Protein AF-A0A938U150-F1 (afdb_monomer)

Mean predicted aligned error: 10.3 Å

Sequence (99 aa):
MYWLLLGLAAAVGDAGADAVTKRFFSHLSPYTMGLARLLFAAPFLMLAILWVSTPSLDLTFFLTVAVMLPLEVTAMLMYMRALKVCHLSLCIPFLALTP

Structure (mmCIF, N/CA/C/O backbone):
data_AF-A0A938U150-F1
#
_entry.id   AF-A0A938U150-F1
#
loop_
_atom_site.group_PDB
_atom_site.id
_atom_site.type_symbol
_atom_site.label_atom_id
_atom_site.label_alt_id
_atom_site.label_comp_id
_atom_site.label_asym_id
_atom_site.label_entity_id
_atom_site.label_seq_id
_atom_site.pdbx_PDB_ins_code
_atom_site.Cartn_x
_atom_site.Cartn_y
_atom_site.Cartn_z
_atom_site.occupancy
_atom_site.B_iso_or_equiv
_atom_site.auth_seq_id
_atom_site.auth_comp_id
_atom_site.auth_asym_id
_atom_site.auth_atom_id
_atom_site.pdbx_PDB_model_num
ATOM 1 N N . MET A 1 1 ? -11.919 19.131 10.350 1.00 61.56 1 MET A N 1
ATOM 2 C CA . MET A 1 1 ? -10.645 19.640 9.784 1.00 61.56 1 MET A CA 1
ATOM 3 C C . MET A 1 1 ? -9.477 18.661 9.953 1.00 61.56 1 MET A C 1
ATOM 5 O O . MET A 1 1 ? -8.738 18.501 8.994 1.00 61.56 1 MET A O 1
ATOM 9 N N . TYR A 1 2 ? -9.347 17.931 11.074 1.00 75.69 2 TYR A N 1
ATOM 10 C CA . TYR A 1 2 ? -8.334 16.862 11.236 1.00 75.69 2 TYR A CA 1
ATOM 11 C C . TYR A 1 2 ? -8.383 15.765 10.161 1.00 75.69 2 TYR A C 1
ATOM 13 O O . TYR A 1 2 ? -7.344 15.352 9.662 1.00 75.69 2 TYR A O 1
ATOM 21 N N . TRP A 1 3 ? -9.581 15.350 9.746 1.00 77.69 3 TRP A N 1
ATOM 22 C CA . TRP A 1 3 ? -9.771 14.356 8.683 1.00 77.69 3 TRP A CA 1
ATOM 23 C C . TRP A 1 3 ? -9.145 14.754 7.340 1.00 77.69 3 TRP A C 1
ATOM 25 O O . TRP A 1 3 ? -8.613 13.897 6.645 1.00 77.69 3 TRP A O 1
ATOM 35 N N . LEU A 1 4 ? -9.151 16.047 6.995 1.00 80.19 4 LEU A N 1
ATOM 36 C CA . LEU A 1 4 ? -8.551 16.535 5.750 1.00 80.19 4 LEU A CA 1
ATOM 37 C C . LEU A 1 4 ? -7.019 16.480 5.812 1.00 80.19 4 LEU A C 1
ATOM 39 O O . LEU A 1 4 ? -6.387 16.072 4.847 1.00 80.19 4 LEU A O 1
ATOM 43 N N . LEU A 1 5 ? -6.431 16.821 6.964 1.00 80.69 5 LEU A N 1
ATOM 44 C CA . LEU A 1 5 ? -4.993 16.676 7.216 1.00 80.69 5 LEU A CA 1
ATOM 45 C C . LEU A 1 5 ? -4.552 15.208 7.202 1.00 80.69 5 LEU A C 1
ATOM 47 O O . LEU A 1 5 ? -3.537 14.891 6.591 1.00 80.69 5 LEU A O 1
ATOM 51 N N . LEU A 1 6 ? -5.324 14.316 7.830 1.00 77.62 6 LEU A N 1
ATOM 52 C CA . LEU A 1 6 ? -5.061 12.874 7.817 1.00 77.62 6 LEU A CA 1
ATOM 53 C C . LEU A 1 6 ? -5.176 12.292 6.402 1.00 77.62 6 LEU A C 1
ATOM 55 O O . LEU A 1 6 ? -4.313 11.518 6.001 1.00 77.62 6 LEU A O 1
ATOM 59 N N . GLY A 1 7 ? -6.180 12.710 5.625 1.00 79.12 7 GLY A N 1
ATOM 60 C CA . GLY A 1 7 ? -6.337 12.305 4.226 1.00 79.12 7 GLY A CA 1
ATOM 61 C C . GLY A 1 7 ? -5.192 12.790 3.334 1.00 79.12 7 GLY A C 1
ATOM 62 O O . GLY A 1 7 ? -4.652 12.013 2.553 1.00 79.12 7 GLY A O 1
ATOM 63 N N . LEU A 1 8 ? -4.755 14.044 3.494 1.00 77.88 8 LEU A N 1
ATOM 64 C CA . LEU A 1 8 ? -3.586 14.584 2.786 1.00 77.88 8 LEU A CA 1
ATOM 65 C C . LEU A 1 8 ? -2.294 13.859 3.174 1.00 77.88 8 LEU A C 1
ATOM 67 O O . LEU A 1 8 ? -1.505 13.516 2.298 1.00 77.88 8 LEU A O 1
ATOM 71 N N . ALA A 1 9 ? -2.084 13.595 4.465 1.00 78.56 9 ALA A N 1
ATOM 72 C CA . ALA A 1 9 ? -0.925 12.847 4.940 1.00 78.56 9 ALA A CA 1
ATOM 73 C C . ALA A 1 9 ? -0.910 11.412 4.387 1.00 78.56 9 ALA A C 1
ATOM 75 O O . ALA A 1 9 ? 0.138 10.944 3.946 1.00 78.56 9 ALA A O 1
ATOM 76 N N . ALA A 1 10 ? -2.070 10.748 4.347 1.00 78.38 10 ALA A N 1
ATOM 77 C CA . ALA A 1 10 ? -2.220 9.429 3.742 1.00 78.38 10 ALA A CA 1
ATOM 78 C C . ALA A 1 10 ? -1.911 9.462 2.238 1.00 78.38 10 ALA A C 1
ATOM 80 O O . ALA A 1 10 ? -1.094 8.672 1.777 1.00 78.38 10 ALA A O 1
ATOM 81 N N . ALA A 1 11 ? -2.472 10.418 1.491 1.00 74.88 11 ALA A N 1
ATOM 82 C CA . ALA A 1 11 ? -2.241 10.550 0.053 1.00 74.88 11 ALA A CA 1
ATOM 83 C C . ALA A 1 11 ? -0.768 10.837 -0.289 1.00 74.88 11 ALA A C 1
ATOM 85 O O . ALA A 1 11 ? -0.221 10.261 -1.229 1.00 74.88 11 ALA A O 1
ATOM 86 N N . VAL A 1 12 ? -0.099 11.699 0.486 1.00 76.94 12 VAL A N 1
ATOM 87 C CA . VAL A 1 12 ? 1.335 11.984 0.312 1.00 76.94 12 VAL A CA 1
ATOM 88 C C . VAL A 1 12 ? 2.184 10.761 0.659 1.00 76.94 12 VAL A C 1
ATOM 90 O O . VAL A 1 12 ? 3.135 10.458 -0.062 1.00 76.94 12 VAL A O 1
ATOM 93 N N . GLY A 1 13 ? 1.842 10.044 1.733 1.00 77.00 13 GLY A N 1
ATOM 94 C CA . GLY A 1 13 ? 2.513 8.801 2.108 1.00 77.00 13 GLY A CA 1
ATOM 95 C C . GLY A 1 13 ? 2.378 7.725 1.032 1.00 77.00 13 GLY A C 1
ATOM 96 O O . GLY A 1 13 ? 3.367 7.085 0.681 1.00 77.00 13 GLY A O 1
ATOM 97 N N . ASP A 1 14 ? 1.184 7.585 0.460 1.00 72.69 14 ASP A N 1
ATOM 98 C CA . ASP A 1 14 ? 0.875 6.583 -0.555 1.00 72.69 14 ASP A CA 1
ATOM 99 C C . ASP A 1 14 ? 1.573 6.879 -1.892 1.00 72.69 14 ASP A C 1
ATOM 101 O O . ASP A 1 14 ? 2.318 6.051 -2.422 1.00 72.69 14 ASP A O 1
ATOM 105 N N . ALA A 1 15 ? 1.466 8.122 -2.374 1.00 70.38 15 ALA A N 1
ATOM 106 C CA . ALA A 1 15 ? 2.171 8.569 -3.573 1.00 70.38 15 ALA A CA 1
ATOM 107 C C . ALA A 1 15 ? 3.701 8.512 -3.405 1.00 70.38 15 ALA A C 1
ATOM 109 O O . ALA A 1 15 ? 4.427 8.180 -4.347 1.00 70.38 15 ALA A O 1
ATOM 110 N N . GLY A 1 16 ? 4.207 8.815 -2.205 1.00 73.94 16 GLY A N 1
ATOM 111 C CA . GLY A 1 16 ? 5.624 8.704 -1.866 1.00 73.94 16 GLY A CA 1
ATOM 112 C C . GLY A 1 16 ? 6.112 7.254 -1.882 1.00 73.94 16 GLY A C 1
ATOM 113 O O . GLY A 1 16 ? 7.142 6.960 -2.494 1.00 73.94 16 GLY A O 1
ATOM 114 N N . ALA A 1 17 ? 5.355 6.338 -1.273 1.00 69.06 17 ALA A N 1
ATOM 115 C CA . ALA A 1 17 ? 5.648 4.909 -1.289 1.00 69.06 17 ALA A CA 1
ATOM 116 C C . ALA A 1 17 ? 5.663 4.355 -2.720 1.00 69.06 17 ALA A C 1
ATOM 118 O O . ALA A 1 17 ? 6.585 3.621 -3.086 1.00 69.06 17 ALA A O 1
ATOM 119 N N . ASP A 1 18 ? 4.719 4.763 -3.567 1.00 68.44 18 ASP A N 1
ATOM 120 C CA . ASP A 1 18 ? 4.665 4.352 -4.971 1.00 68.44 18 ASP A CA 1
ATOM 121 C C . ASP A 1 18 ? 5.824 4.913 -5.798 1.00 68.44 18 ASP A C 1
ATOM 123 O O . ASP A 1 18 ? 6.427 4.192 -6.601 1.00 68.44 18 ASP A O 1
ATOM 127 N N . ALA A 1 19 ? 6.208 6.172 -5.570 1.00 68.62 19 ALA A N 1
ATOM 128 C CA . ALA A 1 19 ? 7.361 6.778 -6.228 1.00 68.62 19 ALA A CA 1
ATOM 129 C C . ALA A 1 19 ? 8.676 6.077 -5.845 1.00 68.62 19 ALA A C 1
ATOM 131 O O . ALA A 1 19 ? 9.500 5.786 -6.718 1.00 68.62 19 ALA A O 1
ATOM 132 N N . VAL A 1 20 ? 8.867 5.755 -4.560 1.00 71.06 20 VAL A N 1
ATOM 133 C CA . VAL A 1 20 ? 10.042 5.014 -4.068 1.00 71.06 20 VAL A CA 1
ATOM 134 C C . VAL A 1 20 ? 10.047 3.589 -4.618 1.00 71.06 20 VAL A C 1
ATOM 136 O O . VAL A 1 20 ? 11.073 3.139 -5.131 1.00 71.06 20 VAL A O 1
ATOM 139 N N . THR A 1 21 ? 8.901 2.905 -4.601 1.00 67.00 21 THR A N 1
ATOM 140 C CA . THR A 1 21 ? 8.769 1.534 -5.113 1.00 67.00 21 THR A CA 1
ATOM 141 C C . THR A 1 21 ? 9.055 1.488 -6.613 1.00 67.00 21 THR A C 1
ATOM 143 O O . THR A 1 21 ? 9.813 0.639 -7.075 1.00 67.00 21 THR A O 1
ATOM 146 N N . LYS A 1 22 ? 8.557 2.446 -7.402 1.00 64.00 22 LYS A N 1
ATOM 147 C CA . LYS A 1 22 ? 8.873 2.509 -8.835 1.00 64.00 22 LYS A CA 1
ATOM 148 C C . LYS A 1 22 ? 10.342 2.856 -9.094 1.00 64.00 22 LYS A C 1
ATOM 150 O O . LYS A 1 22 ? 10.948 2.294 -10.004 1.00 64.00 22 LYS A O 1
ATOM 155 N N . ARG A 1 23 ? 10.940 3.753 -8.306 1.00 66.38 23 ARG A N 1
ATOM 156 C CA . ARG A 1 23 ? 12.335 4.181 -8.500 1.00 66.38 23 ARG A CA 1
ATOM 157 C C . ARG A 1 23 ? 13.350 3.104 -8.111 1.00 66.38 23 ARG A C 1
ATOM 159 O O . ARG A 1 23 ? 14.316 2.921 -8.841 1.00 66.38 23 ARG A O 1
ATOM 166 N N . PHE A 1 24 ? 13.134 2.397 -7.003 1.00 62.88 24 PHE A N 1
ATOM 167 C CA . PHE A 1 24 ? 14.078 1.397 -6.488 1.00 62.88 24 PHE A CA 1
ATOM 168 C C . PHE A 1 24 ? 13.744 -0.040 -6.902 1.00 62.88 24 PHE A C 1
ATOM 170 O O . PHE A 1 24 ? 14.653 -0.847 -7.069 1.00 62.88 24 PHE A O 1
ATOM 177 N N . PHE A 1 25 ? 12.465 -0.367 -7.105 1.00 62.59 25 PHE A N 1
ATOM 178 C CA . PHE A 1 25 ? 12.016 -1.743 -7.337 1.00 62.59 25 PHE A CA 1
ATOM 179 C C . PHE A 1 25 ? 11.429 -1.990 -8.736 1.00 62.59 25 PHE A C 1
ATOM 181 O O . PHE A 1 25 ? 10.944 -3.088 -8.996 1.00 62.59 25 PHE A O 1
ATOM 188 N N . SER A 1 26 ? 11.514 -1.044 -9.682 1.00 59.78 26 SER A N 1
ATOM 189 C CA . SER A 1 26 ? 11.052 -1.266 -11.072 1.00 59.78 26 SER A CA 1
ATOM 190 C C . SER A 1 26 ? 11.726 -2.451 -11.774 1.00 59.78 26 SER A C 1
ATOM 192 O O . SER A 1 26 ? 11.105 -3.085 -12.629 1.00 59.78 26 SER A O 1
ATOM 194 N N . HIS A 1 27 ? 12.960 -2.790 -11.385 1.00 62.50 27 HIS A N 1
ATOM 195 C CA . HIS A 1 27 ? 13.703 -3.940 -11.908 1.00 62.50 27 HIS A CA 1
ATOM 196 C C . HIS A 1 27 ? 13.255 -5.289 -11.299 1.00 62.50 27 HIS A C 1
ATOM 198 O O . HIS A 1 27 ? 13.591 -6.353 -11.817 1.00 62.50 27 HIS A O 1
ATOM 204 N N . LEU A 1 28 ? 12.490 -5.277 -10.202 1.0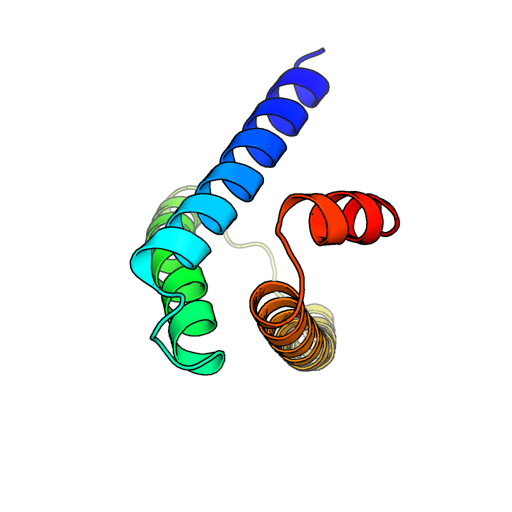0 61.62 28 LEU A N 1
ATOM 205 C CA . LEU A 1 28 ? 12.045 -6.479 -9.495 1.00 61.62 28 LEU A CA 1
ATOM 206 C C . LEU A 1 28 ? 10.680 -6.971 -9.998 1.00 61.62 28 LEU A C 1
ATOM 208 O O . LEU A 1 28 ? 9.909 -6.228 -10.603 1.00 61.62 28 LEU A O 1
ATOM 212 N N . SER A 1 29 ? 10.370 -8.255 -9.807 1.00 69.06 29 SER A N 1
ATOM 213 C CA . SER A 1 29 ? 9.099 -8.844 -10.252 1.00 69.06 29 SER A CA 1
ATOM 214 C C . SER A 1 29 ? 7.888 -8.193 -9.547 1.00 69.06 29 SER A C 1
ATOM 216 O O . SER A 1 29 ? 8.007 -7.728 -8.416 1.00 69.06 29 SER A O 1
ATOM 218 N N . PRO A 1 30 ? 6.688 -8.177 -10.159 1.00 65.00 30 PRO A N 1
ATOM 219 C CA . PRO A 1 30 ? 5.496 -7.584 -9.536 1.00 65.00 30 PRO A CA 1
ATOM 220 C C . PRO A 1 30 ? 5.166 -8.201 -8.165 1.00 65.00 30 PRO A C 1
ATOM 222 O O . PRO A 1 30 ? 4.691 -7.517 -7.269 1.00 65.00 30 PRO A O 1
ATOM 225 N N . TYR A 1 31 ? 5.474 -9.486 -7.978 1.00 66.38 31 TYR A N 1
ATOM 226 C CA . TYR A 1 31 ? 5.298 -10.178 -6.701 1.00 66.38 31 TYR A CA 1
ATOM 227 C C . TYR A 1 31 ? 6.221 -9.641 -5.602 1.00 66.38 31 TYR A C 1
ATOM 229 O O . TYR A 1 31 ? 5.792 -9.465 -4.467 1.00 66.38 31 TYR A O 1
ATOM 237 N N . THR A 1 32 ? 7.482 -9.353 -5.935 1.00 67.31 32 THR A N 1
ATOM 238 C CA . THR A 1 32 ? 8.481 -8.896 -4.953 1.00 67.31 32 THR A CA 1
ATOM 239 C C . THR A 1 32 ? 8.262 -7.448 -4.539 1.00 67.31 32 THR A C 1
ATOM 241 O O . THR A 1 32 ? 8.404 -7.131 -3.363 1.00 67.31 32 THR A O 1
ATOM 244 N N . MET A 1 33 ? 7.813 -6.589 -5.457 1.00 67.31 33 M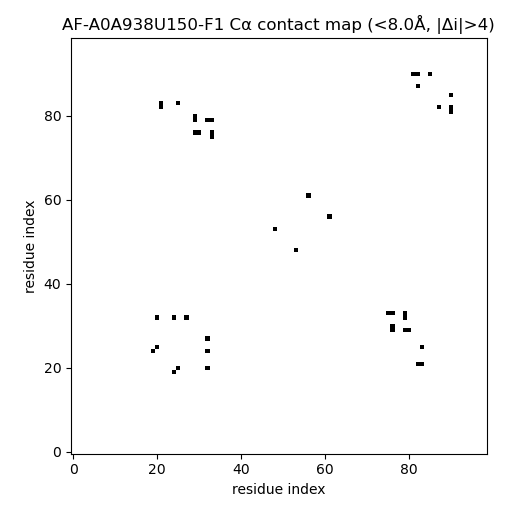ET A N 1
ATOM 245 C CA . MET A 1 33 ? 7.344 -5.250 -5.097 1.00 67.31 33 MET A CA 1
ATOM 246 C C . MET A 1 33 ? 6.150 -5.331 -4.113 1.00 67.31 33 MET A C 1
ATOM 248 O O . MET A 1 33 ? 6.045 -4.511 -3.204 1.00 67.31 33 MET A O 1
ATOM 252 N N . GLY A 1 34 ? 5.241 -6.306 -4.282 1.00 68.31 34 GLY A N 1
ATOM 253 C CA . GLY A 1 34 ? 4.026 -6.413 -3.458 1.00 68.31 34 GLY A CA 1
ATOM 254 C C . GLY A 1 34 ? 4.363 -6.888 -2.053 1.00 68.31 34 GLY A C 1
ATOM 255 O O . GLY A 1 34 ? 3.924 -6.308 -1.063 1.00 68.31 34 GLY A O 1
ATOM 256 N N . LEU A 1 35 ? 5.262 -7.870 -1.986 1.00 69.88 35 LEU A N 1
ATOM 257 C CA . LEU A 1 35 ? 5.889 -8.327 -0.753 1.00 69.88 35 LEU A CA 1
ATOM 258 C C . LEU A 1 35 ? 6.642 -7.212 -0.027 1.00 69.88 35 LEU A C 1
ATOM 260 O O . LEU A 1 35 ? 6.519 -7.124 1.186 1.00 69.88 35 LEU A O 1
ATOM 264 N N . ALA A 1 36 ? 7.379 -6.348 -0.730 1.00 70.50 36 ALA A N 1
ATOM 265 C CA . ALA A 1 36 ? 8.086 -5.229 -0.105 1.00 70.50 36 ALA A CA 1
ATOM 266 C C . ALA A 1 36 ? 7.116 -4.250 0.576 1.00 70.50 36 ALA A C 1
ATOM 268 O O . ALA A 1 36 ? 7.363 -3.820 1.702 1.00 70.50 36 ALA A O 1
ATOM 269 N N . ARG A 1 37 ? 5.977 -3.957 -0.064 1.00 69.88 37 ARG A N 1
ATOM 270 C CA . ARG A 1 37 ? 4.921 -3.118 0.518 1.00 69.88 37 ARG A CA 1
ATOM 271 C C . ARG A 1 37 ? 4.277 -3.778 1.740 1.00 69.88 37 ARG A C 1
ATOM 273 O O . ARG A 1 37 ? 4.084 -3.119 2.757 1.00 69.88 37 ARG A O 1
ATOM 280 N N . LEU A 1 38 ? 4.015 -5.084 1.668 1.00 69.06 38 LEU A N 1
ATOM 281 C CA . LEU A 1 38 ? 3.452 -5.854 2.780 1.00 69.06 38 LEU A CA 1
ATOM 282 C C . LEU A 1 38 ? 4.431 -5.958 3.964 1.00 69.06 38 LEU A C 1
ATOM 284 O O . LEU A 1 38 ? 4.043 -5.762 5.112 1.00 69.06 38 LEU A O 1
ATOM 288 N N . LEU A 1 39 ? 5.715 -6.201 3.686 1.00 76.50 39 LEU A N 1
ATOM 289 C CA . LEU A 1 39 ? 6.795 -6.232 4.676 1.00 76.50 39 LEU A CA 1
ATOM 290 C C . LEU A 1 39 ? 7.010 -4.872 5.333 1.00 76.50 39 LEU A C 1
ATOM 292 O O . LEU A 1 39 ? 7.333 -4.828 6.513 1.00 76.50 39 LEU A O 1
ATOM 296 N N . PHE A 1 40 ? 6.823 -3.773 4.600 1.00 73.19 40 PHE A N 1
ATOM 297 C CA . PHE A 1 40 ? 6.894 -2.429 5.168 1.00 73.19 40 PHE A CA 1
ATOM 298 C C . PHE A 1 40 ? 5.688 -2.120 6.069 1.00 73.19 40 PHE A C 1
ATOM 300 O O . PHE A 1 40 ? 5.838 -1.467 7.100 1.00 73.19 40 PHE A O 1
ATOM 307 N N . ALA A 1 41 ? 4.503 -2.635 5.726 1.00 75.19 41 ALA A N 1
ATOM 308 C CA . ALA A 1 41 ? 3.302 -2.507 6.549 1.00 75.19 41 ALA A CA 1
ATOM 309 C C . ALA A 1 41 ? 3.334 -3.398 7.808 1.00 75.19 41 ALA A C 1
ATOM 311 O O . ALA A 1 41 ? 2.806 -3.009 8.848 1.00 75.19 41 ALA A O 1
ATOM 312 N N . ALA A 1 42 ? 3.983 -4.565 7.748 1.00 78.31 42 ALA A N 1
ATOM 313 C CA . ALA A 1 42 ? 4.051 -5.533 8.844 1.00 78.31 42 ALA A CA 1
ATOM 314 C C . ALA A 1 42 ? 4.557 -4.970 10.195 1.00 78.31 42 ALA A C 1
ATOM 316 O O . ALA A 1 42 ? 3.872 -5.180 11.198 1.00 78.31 42 ALA A O 1
ATOM 317 N N . PRO A 1 43 ? 5.690 -4.238 10.285 1.00 78.56 43 PRO A N 1
ATOM 318 C CA . PRO A 1 43 ? 6.156 -3.680 11.555 1.00 78.56 43 PRO A CA 1
ATOM 319 C C . PRO A 1 43 ? 5.213 -2.602 12.098 1.00 78.56 43 PRO A C 1
ATOM 321 O O . PRO A 1 43 ? 5.015 -2.522 13.308 1.00 78.56 43 PRO A O 1
ATOM 324 N N . PHE A 1 44 ? 4.582 -1.813 11.222 1.00 77.88 44 PHE A N 1
ATOM 325 C CA . PHE A 1 44 ? 3.565 -0.840 11.627 1.00 77.88 44 PHE A CA 1
ATOM 326 C C . PHE A 1 44 ? 2.319 -1.525 12.191 1.00 77.88 44 PHE A C 1
ATOM 328 O O . PHE A 1 44 ? 1.805 -1.106 13.227 1.00 77.88 44 PHE A O 1
ATOM 335 N N . LEU A 1 45 ? 1.867 -2.608 11.554 1.00 75.44 45 LEU A N 1
ATOM 336 C CA . LEU A 1 45 ? 0.734 -3.398 12.030 1.00 75.44 45 LEU A CA 1
ATOM 337 C C . LEU A 1 45 ? 1.039 -4.060 13.381 1.00 75.44 45 LEU A C 1
ATOM 339 O O . LEU A 1 45 ? 0.198 -4.061 14.276 1.00 75.44 45 LEU A O 1
ATOM 343 N N . MET A 1 46 ? 2.262 -4.565 13.556 1.00 78.12 46 MET A N 1
ATOM 344 C CA . MET A 1 46 ? 2.720 -5.158 14.813 1.00 78.12 46 MET A CA 1
ATOM 345 C C . MET A 1 46 ? 2.770 -4.125 15.948 1.00 78.12 46 MET A C 1
ATOM 347 O O . MET A 1 46 ? 2.347 -4.422 17.064 1.00 78.12 46 MET A O 1
ATOM 351 N N . LEU A 1 47 ? 3.214 -2.895 15.660 1.00 80.94 47 LEU A N 1
ATOM 352 C CA . LEU A 1 47 ? 3.152 -1.786 16.617 1.00 80.94 47 LEU A CA 1
ATOM 353 C C . LEU A 1 47 ? 1.704 -1.428 16.977 1.00 80.94 47 LEU A C 1
ATOM 355 O O . LEU A 1 47 ? 1.407 -1.200 18.146 1.00 80.94 47 LEU A O 1
ATOM 359 N N . ALA A 1 48 ? 0.803 -1.399 15.992 1.00 78.06 48 ALA A N 1
ATOM 360 C CA . ALA A 1 48 ? -0.604 -1.067 16.203 1.00 78.06 48 ALA A CA 1
ATOM 361 C C . ALA A 1 48 ? -1.329 -2.111 17.070 1.00 78.06 48 ALA A C 1
ATOM 363 O O . ALA A 1 48 ? -2.103 -1.742 17.951 1.00 78.06 48 ALA A O 1
ATOM 364 N N . ILE A 1 49 ? -1.030 -3.402 16.883 1.00 76.94 49 ILE A N 1
ATOM 365 C CA . ILE A 1 49 ? -1.577 -4.497 17.705 1.00 76.94 49 ILE A CA 1
ATOM 366 C C . ILE A 1 49 ? -1.211 -4.334 19.185 1.00 76.94 49 ILE A C 1
ATOM 368 O O . ILE A 1 49 ? -2.009 -4.687 20.047 1.00 76.94 49 ILE A O 1
ATOM 372 N N . LEU A 1 50 ? -0.043 -3.763 19.498 1.00 77.00 50 LEU A N 1
ATOM 373 C CA . LE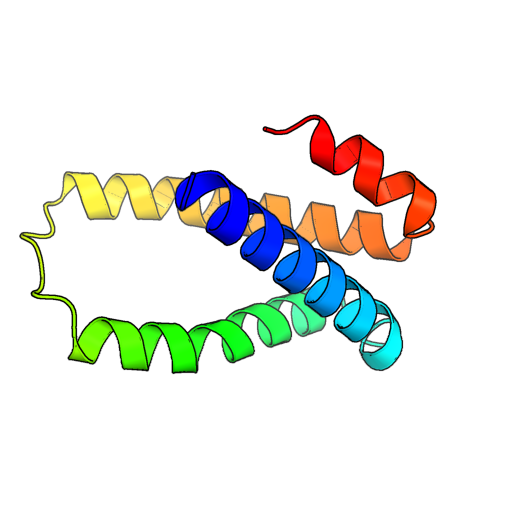U A 1 50 ? 0.378 -3.546 20.885 1.00 77.00 50 LEU A CA 1
ATOM 374 C C . LEU A 1 50 ? -0.472 -2.485 21.613 1.00 77.00 50 LEU A C 1
ATOM 376 O O . LEU A 1 50 ? -0.524 -2.479 22.840 1.00 77.00 50 LEU A O 1
ATOM 380 N N . TRP A 1 51 ? -1.128 -1.590 20.865 1.00 74.94 51 TRP A N 1
ATOM 381 C CA . TRP A 1 51 ? -1.934 -0.485 21.398 1.00 74.94 51 TRP A CA 1
ATOM 382 C C . TRP A 1 51 ? -3.447 -0.723 21.291 1.00 74.94 51 TRP A C 1
ATOM 384 O O . TRP A 1 51 ? -4.216 -0.123 22.042 1.00 74.94 51 TRP A O 1
ATOM 394 N N . VAL A 1 52 ? -3.896 -1.576 20.367 1.00 75.62 52 VAL A N 1
ATOM 395 C CA . VAL A 1 52 ? -5.320 -1.831 20.109 1.00 75.62 52 VAL A CA 1
ATOM 396 C C . VAL A 1 52 ? -5.807 -3.030 20.924 1.00 75.62 52 VAL A C 1
ATOM 398 O O . VAL A 1 52 ? -5.262 -4.125 20.836 1.00 75.62 52 VAL A O 1
ATOM 401 N N . SER A 1 53 ? -6.879 -2.841 21.698 1.00 68.56 53 SER A N 1
ATOM 402 C CA . SER A 1 53 ? -7.564 -3.949 22.377 1.00 68.56 53 SER A CA 1
ATOM 403 C C . SER A 1 53 ? -8.181 -4.891 21.344 1.00 68.56 53 SER A C 1
ATOM 405 O O . SER A 1 53 ? -8.914 -4.436 20.468 1.00 68.56 53 SER A O 1
ATOM 407 N N . THR A 1 54 ? -7.898 -6.192 21.439 1.00 66.31 54 THR A N 1
ATOM 408 C CA . THR A 1 54 ? -8.433 -7.207 20.521 1.00 66.31 54 THR A CA 1
ATOM 409 C C . THR A 1 54 ? -9.963 -7.217 20.570 1.00 66.31 54 THR A C 1
ATOM 411 O O . THR A 1 54 ? -10.520 -7.569 21.616 1.00 66.31 54 THR A O 1
ATOM 414 N N . PRO A 1 55 ? -10.661 -6.845 19.481 1.00 69.75 55 PRO A N 1
ATOM 415 C CA . PRO A 1 55 ? -12.111 -6.976 19.419 1.00 69.75 55 PRO A CA 1
ATOM 416 C C . PRO A 1 55 ? -12.500 -8.461 19.375 1.00 69.75 55 PRO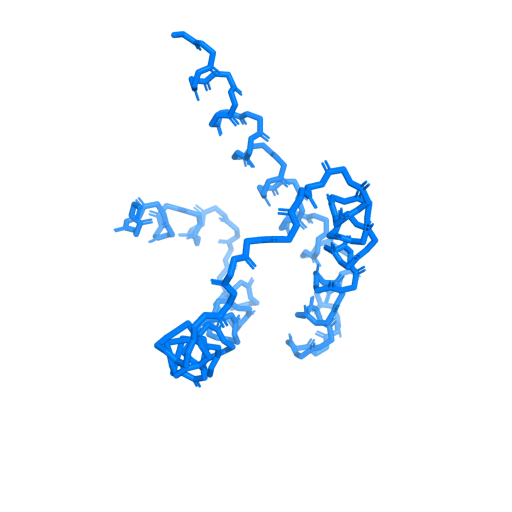 A C 1
ATOM 418 O O . PRO A 1 55 ? -11.669 -9.326 19.108 1.00 69.75 55 PRO A O 1
ATOM 421 N N . SER A 1 56 ? -13.768 -8.786 19.621 1.00 72.62 56 SER A N 1
ATOM 422 C CA . SER A 1 56 ? -14.273 -10.145 19.413 1.00 72.62 56 SER A CA 1
ATOM 423 C C . SER A 1 56 ? -14.257 -10.474 17.915 1.00 72.62 56 SER A C 1
ATOM 425 O O . SER A 1 56 ? -15.110 -9.989 17.170 1.00 72.62 56 SER A O 1
ATOM 427 N N . LEU A 1 57 ? -13.277 -11.263 17.462 1.00 75.94 57 LEU A N 1
ATOM 428 C CA . LEU A 1 57 ? -13.249 -11.779 16.093 1.00 75.94 57 LEU A CA 1
ATOM 429 C C . LEU A 1 57 ? -14.323 -12.865 15.947 1.00 75.94 57 LEU A C 1
ATOM 431 O O . LEU A 1 57 ? -14.168 -13.972 16.457 1.00 75.94 57 LEU A O 1
ATOM 435 N N . ASP A 1 58 ? -15.409 -12.531 15.257 1.00 81.88 58 ASP A N 1
ATOM 436 C CA . ASP A 1 58 ? -16.488 -13.466 14.934 1.00 81.88 58 ASP A CA 1
ATOM 437 C C . ASP A 1 58 ? -16.169 -14.291 13.669 1.00 81.88 58 ASP A C 1
ATOM 439 O O . ASP A 1 58 ? -15.359 -13.891 12.830 1.00 81.88 58 ASP A O 1
ATOM 443 N N . LEU A 1 59 ? -16.835 -15.432 13.479 1.00 85.00 59 LEU A N 1
ATOM 444 C CA . LEU A 1 59 ? -16.686 -16.269 12.279 1.00 85.00 59 LEU A CA 1
ATOM 445 C C . LEU A 1 59 ? -16.964 -15.469 10.991 1.00 85.00 59 LEU A C 1
ATOM 447 O O . LEU A 1 59 ? -16.291 -15.648 9.973 1.00 85.00 59 LEU A O 1
ATOM 451 N N . THR A 1 60 ? -17.914 -14.534 11.056 1.00 83.94 60 THR A N 1
ATOM 452 C CA . THR A 1 60 ? -18.263 -13.615 9.966 1.00 83.94 60 THR A CA 1
ATOM 453 C C . THR A 1 60 ? -17.070 -12.758 9.529 1.00 83.94 60 THR A C 1
ATOM 455 O O . THR A 1 60 ? -16.889 -12.511 8.334 1.00 83.94 60 THR A O 1
ATOM 458 N N . PHE A 1 61 ? -16.210 -12.351 10.470 1.00 81.88 61 PHE A N 1
ATOM 459 C CA . PHE A 1 61 ? -14.981 -11.612 10.176 1.00 81.88 61 PHE A CA 1
ATOM 460 C C . PHE A 1 61 ? -13.989 -12.488 9.403 1.00 81.88 61 PHE A C 1
ATOM 462 O O . PHE A 1 61 ? -13.463 -12.071 8.377 1.00 81.88 61 PHE A O 1
ATOM 469 N N . PHE A 1 62 ? -13.780 -13.736 9.828 1.00 83.94 62 PHE A N 1
ATOM 470 C CA . PHE A 1 62 ? -12.862 -14.637 9.126 1.00 83.94 62 PHE A CA 1
ATOM 471 C C . PHE A 1 62 ? -13.334 -14.980 7.711 1.00 83.94 62 PHE A C 1
ATOM 473 O O . PHE A 1 62 ? -12.518 -15.015 6.794 1.00 83.94 62 PHE A O 1
ATOM 480 N N . LEU A 1 63 ? -14.639 -15.185 7.508 1.00 85.69 63 LEU A N 1
ATOM 481 C CA . LEU A 1 63 ? -15.197 -15.450 6.179 1.00 85.69 63 LEU A CA 1
ATOM 482 C C . LEU A 1 63 ? -15.094 -14.237 5.252 1.00 85.69 63 LEU A C 1
ATOM 484 O O . LEU A 1 63 ? -14.710 -14.383 4.092 1.00 85.69 63 LEU A O 1
ATOM 488 N N . THR A 1 64 ? -15.395 -13.037 5.752 1.00 84.19 64 THR A N 1
ATOM 489 C CA . THR A 1 64 ? -15.254 -11.809 4.956 1.00 84.19 64 THR A CA 1
ATOM 490 C C . THR A 1 64 ? -13.795 -11.538 4.605 1.00 84.19 64 THR A C 1
ATOM 492 O O . THR A 1 64 ? -13.505 -11.265 3.442 1.00 84.19 64 THR A O 1
ATOM 495 N N . VAL A 1 65 ? -12.863 -11.717 5.546 1.00 84.56 65 VAL A N 1
ATOM 496 C CA . VAL A 1 65 ? -11.420 -11.633 5.274 1.00 84.56 65 VAL A CA 1
ATOM 497 C C . VAL A 1 65 ? -10.988 -12.689 4.257 1.00 84.56 65 VAL A C 1
ATOM 499 O O . VAL A 1 65 ? -10.270 -12.359 3.321 1.00 84.56 65 VAL A O 1
ATOM 502 N N . ALA A 1 66 ? -11.461 -13.933 4.363 1.00 83.94 66 ALA A N 1
ATOM 503 C CA . ALA A 1 66 ? -11.098 -15.001 3.429 1.00 83.94 66 ALA A CA 1
ATOM 504 C C . ALA A 1 66 ? -11.527 -14.721 1.978 1.00 83.94 66 ALA A C 1
ATOM 506 O O . ALA A 1 66 ? -10.854 -15.173 1.055 1.00 83.94 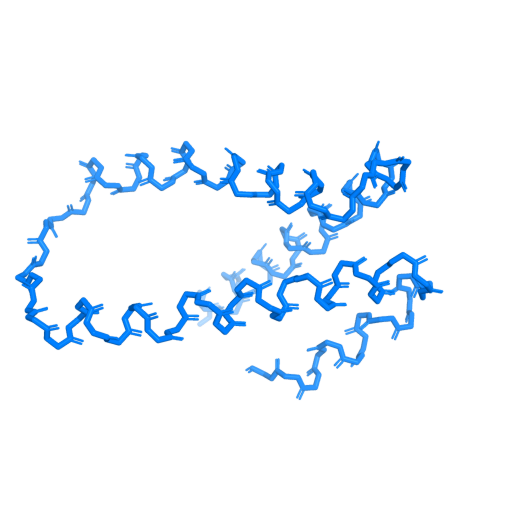66 ALA A O 1
ATOM 507 N N . VAL A 1 67 ? -12.615 -13.974 1.764 1.00 87.50 67 VAL A N 1
ATOM 508 C CA . VAL A 1 67 ? -13.075 -13.560 0.425 1.00 87.50 67 VAL A CA 1
ATOM 509 C C . VAL A 1 67 ? -12.399 -12.265 -0.033 1.00 87.50 67 VAL A C 1
ATOM 511 O O . VAL A 1 67 ? -12.039 -12.139 -1.202 1.00 87.50 67 VAL A O 1
ATOM 514 N N . MET A 1 68 ? -12.195 -11.310 0.875 1.00 82.25 68 MET A N 1
ATOM 515 C CA . MET A 1 68 ? -11.574 -10.019 0.562 1.00 82.25 68 MET A CA 1
ATOM 516 C C . MET A 1 68 ? -10.088 -10.156 0.244 1.00 82.25 68 MET A C 1
ATOM 518 O O . MET A 1 68 ? -9.604 -9.529 -0.690 1.00 82.25 68 MET A O 1
ATOM 522 N N . LEU A 1 69 ? -9.372 -11.017 0.962 1.00 81.19 69 LEU A N 1
ATOM 523 C CA . LEU A 1 69 ? -7.930 -11.190 0.822 1.00 81.19 69 LEU A CA 1
ATOM 524 C C . LEU A 1 69 ? -7.491 -11.644 -0.586 1.00 81.19 69 LEU A C 1
ATOM 526 O O . LEU A 1 69 ? -6.592 -11.018 -1.145 1.00 81.19 69 LEU A O 1
ATOM 530 N N . PRO A 1 70 ? -8.098 -12.662 -1.232 1.00 81.25 70 PRO A N 1
ATOM 531 C CA . PRO A 1 70 ? -7.748 -12.998 -2.610 1.00 81.25 70 PRO A CA 1
ATOM 532 C C . PRO A 1 70 ? -8.114 -11.873 -3.584 1.00 81.25 70 PRO A C 1
ATOM 534 O O . PRO A 1 70 ? -7.354 -11.613 -4.518 1.00 81.25 70 PRO A O 1
ATOM 537 N N . LEU A 1 71 ? -9.228 -11.171 -3.359 1.00 82.69 71 LEU A N 1
ATOM 538 C CA . LEU A 1 71 ? -9.623 -10.038 -4.194 1.00 82.69 71 LEU A CA 1
ATOM 539 C C . LEU A 1 71 ? -8.593 -8.902 -4.098 1.00 82.69 71 LEU A C 1
ATOM 541 O O . LEU A 1 71 ? -8.126 -8.410 -5.122 1.00 82.69 71 LEU A O 1
ATOM 545 N N . GLU A 1 72 ? -8.153 -8.570 -2.887 1.00 81.56 72 GLU A N 1
ATOM 546 C CA . GLU A 1 72 ? -7.116 -7.575 -2.618 1.00 81.56 72 GLU A CA 1
ATOM 547 C C . GLU A 1 72 ? -5.781 -7.962 -3.268 1.00 81.56 72 GLU A C 1
ATOM 549 O O . GLU A 1 72 ? -5.177 -7.153 -3.972 1.00 81.56 72 GLU A O 1
ATOM 554 N N . VAL A 1 73 ? -5.355 -9.224 -3.138 1.00 78.62 73 VAL A N 1
ATOM 555 C CA . VAL A 1 73 ? -4.130 -9.724 -3.784 1.00 78.62 73 VAL A CA 1
ATOM 556 C C . VAL A 1 73 ? -4.224 -9.606 -5.306 1.00 78.62 73 VAL A C 1
ATOM 558 O O . VAL A 1 73 ? -3.273 -9.157 -5.952 1.00 78.62 73 VAL A O 1
ATOM 561 N N . THR A 1 74 ? -5.359 -9.977 -5.906 1.00 79.88 74 THR A N 1
ATOM 562 C CA . THR A 1 74 ? -5.536 -9.851 -7.361 1.00 79.88 74 THR A CA 1
ATOM 563 C C . THR A 1 74 ? -5.525 -8.393 -7.814 1.00 79.88 74 THR A C 1
ATOM 565 O O . THR A 1 74 ? -4.829 -8.073 -8.781 1.00 79.88 74 THR A O 1
ATOM 568 N N . ALA A 1 75 ? -6.202 -7.499 -7.088 1.00 79.88 75 ALA A N 1
ATOM 569 C CA . ALA A 1 75 ? -6.200 -6.065 -7.354 1.00 79.88 75 ALA A CA 1
ATOM 570 C C . ALA A 1 75 ? -4.784 -5.480 -7.248 1.00 79.88 75 ALA A C 1
ATOM 572 O O . ALA A 1 75 ? -4.335 -4.782 -8.156 1.00 79.88 75 ALA A O 1
ATOM 573 N N . MET A 1 76 ? -4.034 -5.847 -6.207 1.00 74.19 76 MET A N 1
ATOM 574 C CA . MET A 1 76 ? -2.649 -5.422 -6.008 1.00 74.19 76 MET A CA 1
ATOM 575 C C . MET A 1 76 ? -1.742 -5.897 -7.150 1.00 74.19 76 MET A C 1
ATOM 577 O O . MET A 1 76 ? -0.940 -5.125 -7.678 1.00 74.19 76 MET A O 1
ATOM 581 N N . LEU A 1 77 ? -1.879 -7.149 -7.596 1.00 75.56 77 LEU A N 1
ATOM 582 C CA . LEU A 1 77 ? -1.110 -7.663 -8.732 1.00 75.56 77 LEU A CA 1
ATOM 583 C C . LEU A 1 77 ? -1.452 -6.933 -10.036 1.00 75.56 77 LEU A C 1
ATOM 585 O O . LEU A 1 77 ? -0.545 -6.627 -10.816 1.00 75.56 77 LEU A O 1
ATOM 589 N N . MET A 1 78 ? -2.732 -6.635 -10.278 1.00 74.69 78 MET A N 1
ATOM 590 C CA . MET A 1 78 ? -3.148 -5.839 -11.436 1.00 74.69 78 MET A CA 1
ATOM 591 C C . MET A 1 78 ? -2.599 -4.412 -11.360 1.00 74.69 78 MET A C 1
ATOM 593 O O . MET A 1 78 ? -2.050 -3.927 -12.350 1.00 74.69 78 MET A O 1
ATOM 597 N N . TYR A 1 79 ? -2.649 -3.784 -10.184 1.00 73.88 79 TYR A N 1
ATOM 598 C CA . TYR A 1 79 ? -2.100 -2.452 -9.939 1.00 73.88 79 TYR A CA 1
ATOM 599 C C . TYR A 1 79 ? -0.607 -2.385 -10.265 1.00 73.88 79 TYR A C 1
ATOM 601 O O . TYR A 1 79 ? -0.135 -1.506 -10.978 1.00 73.88 79 TYR A O 1
ATOM 609 N N . MET A 1 80 ? 0.143 -3.385 -9.822 1.00 71.25 80 MET A N 1
ATOM 610 C CA . MET A 1 80 ? 1.596 -3.436 -9.979 1.00 71.25 80 MET A CA 1
ATOM 611 C C . MET A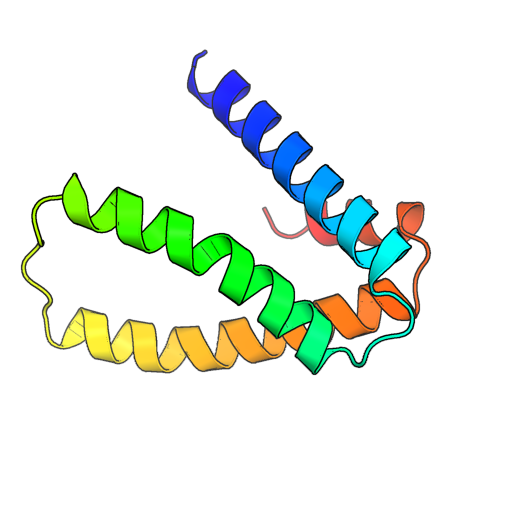 1 80 ? 2.012 -3.703 -11.421 1.00 71.25 80 MET A C 1
ATOM 613 O O . MET A 1 80 ? 3.021 -3.180 -11.898 1.00 71.25 80 MET A O 1
ATOM 617 N N . ARG A 1 81 ? 1.205 -4.482 -12.150 1.00 71.94 81 ARG A N 1
ATOM 618 C CA . ARG A 1 81 ? 1.336 -4.615 -13.604 1.00 71.94 81 ARG A CA 1
ATOM 619 C C . ARG A 1 81 ? 1.042 -3.288 -14.304 1.00 71.94 81 ARG A C 1
ATOM 621 O O . ARG A 1 81 ? 1.829 -2.890 -15.160 1.00 71.94 81 ARG A O 1
ATOM 628 N N . ALA A 1 82 ? -0.019 -2.582 -13.916 1.00 71.06 82 ALA A N 1
ATOM 629 C CA . ALA A 1 82 ? -0.359 -1.277 -14.480 1.00 71.06 82 ALA A CA 1
ATOM 630 C C . ALA A 1 82 ? 0.748 -0.239 -14.222 1.00 71.06 82 ALA A C 1
ATOM 632 O O . ALA A 1 82 ? 1.200 0.415 -15.159 1.00 71.06 82 ALA A O 1
ATOM 633 N N . LEU A 1 83 ? 1.284 -0.169 -12.998 1.00 68.94 83 LEU A N 1
ATOM 634 C CA . LEU A 1 83 ? 2.391 0.721 -12.629 1.00 68.94 83 LEU A CA 1
ATOM 635 C C . LEU A 1 83 ? 3.669 0.497 -13.447 1.00 68.94 83 LEU A C 1
ATOM 637 O O . LEU A 1 83 ? 4.429 1.451 -13.651 1.00 68.94 83 LEU A O 1
ATOM 641 N N . LYS A 1 84 ? 3.923 -0.741 -13.894 1.00 66.19 84 LYS A N 1
ATOM 642 C CA . LYS A 1 84 ? 5.057 -1.075 -14.768 1.00 66.19 84 LYS A CA 1
ATOM 643 C C . LYS A 1 84 ? 4.846 -0.641 -16.213 1.00 66.19 84 LYS A C 1
ATOM 645 O O . LYS A 1 84 ? 5.796 -0.188 -16.839 1.00 66.19 84 LYS A O 1
ATOM 650 N N . VAL A 1 85 ? 3.634 -0.803 -16.737 1.00 70.38 85 VAL A N 1
ATOM 651 C CA . VAL A 1 85 ? 3.319 -0.516 -18.147 1.00 70.38 85 VAL A CA 1
ATOM 652 C C . VAL A 1 85 ? 3.047 0.974 -18.371 1.00 70.38 85 VAL A C 1
ATOM 654 O O . VAL A 1 85 ? 3.353 1.504 -19.434 1.00 70.38 85 VAL A O 1
ATOM 657 N N . CYS A 1 86 ? 2.504 1.669 -17.373 1.00 62.84 86 CYS A N 1
ATOM 658 C CA . CYS A 1 86 ? 2.055 3.051 -17.498 1.00 62.84 86 CYS A CA 1
ATOM 659 C C . CYS A 1 86 ? 2.992 4.051 -16.789 1.00 62.84 86 CYS A C 1
ATOM 661 O O . CYS A 1 86 ? 3.613 3.769 -15.757 1.00 62.84 86 CYS A O 1
ATOM 663 N N . HIS A 1 8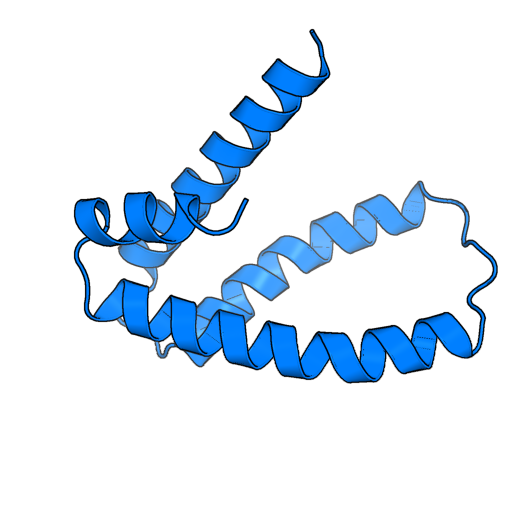7 ? 3.116 5.262 -17.344 1.00 59.25 87 HIS A N 1
ATOM 664 C CA . HIS A 1 87 ? 3.814 6.369 -16.685 1.00 59.25 87 HIS A CA 1
ATOM 665 C C . HIS A 1 87 ? 3.041 6.814 -15.435 1.00 59.25 87 HIS A C 1
ATOM 667 O O . HIS A 1 87 ? 1.820 6.906 -15.462 1.00 59.25 87 HIS A O 1
ATOM 673 N N . LEU A 1 88 ? 3.749 7.102 -14.333 1.00 62.06 88 LEU A N 1
ATOM 674 C CA . LEU A 1 88 ? 3.135 7.456 -13.034 1.00 62.06 88 LEU A CA 1
ATOM 675 C C . LEU A 1 88 ? 2.085 8.574 -13.165 1.00 62.06 88 LEU A C 1
ATOM 677 O O . LEU A 1 88 ? 1.022 8.488 -12.563 1.00 62.06 88 LEU A O 1
ATOM 681 N N . SER A 1 89 ? 2.351 9.564 -14.020 1.00 59.28 89 SER A N 1
ATOM 682 C CA . SER A 1 89 ? 1.449 10.684 -14.312 1.00 59.28 89 SER A CA 1
ATOM 683 C C . SER A 1 89 ? 0.119 10.283 -14.958 1.00 59.28 89 SER A C 1
ATOM 685 O O . SER A 1 89 ? -0.838 11.043 -14.863 1.00 59.28 89 SER A O 1
ATOM 687 N N . LEU A 1 90 ? 0.040 9.111 -15.598 1.00 60.72 90 LEU A N 1
ATOM 688 C CA . LEU A 1 90 ? -1.174 8.603 -16.236 1.00 60.72 90 LEU A CA 1
ATOM 689 C C . LEU A 1 90 ? -1.949 7.644 -15.319 1.00 60.72 90 LEU A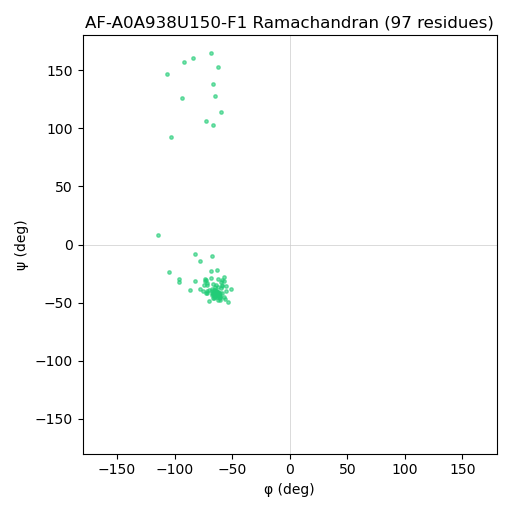 C 1
ATOM 691 O O . LEU A 1 90 ? -3.169 7.624 -15.363 1.00 60.72 90 LEU A O 1
ATOM 695 N N . CYS A 1 91 ? -1.267 6.875 -14.464 1.00 62.75 91 CYS A N 1
ATOM 696 C CA . CYS A 1 91 ? -1.913 5.872 -13.604 1.00 62.75 91 CYS A CA 1
ATOM 697 C C . CYS A 1 91 ? -2.610 6.487 -12.384 1.00 62.75 91 CYS A C 1
ATOM 699 O O . CYS A 1 91 ? -3.697 6.049 -12.021 1.00 62.75 91 CYS A O 1
ATOM 701 N N . ILE A 1 92 ? -2.010 7.513 -11.775 1.00 62.25 92 ILE A N 1
ATOM 702 C CA . ILE A 1 92 ? -2.553 8.194 -10.589 1.00 62.25 92 ILE A CA 1
ATOM 703 C C . ILE A 1 92 ? -3.982 8.744 -10.811 1.00 62.25 92 ILE A C 1
ATOM 705 O O . ILE A 1 92 ? -4.837 8.481 -9.968 1.00 62.25 92 ILE A O 1
ATOM 709 N N . PRO A 1 93 ? -4.309 9.448 -11.918 1.00 64.31 93 PRO A N 1
ATOM 710 C CA . PRO A 1 93 ? -5.673 9.940 -12.136 1.00 64.31 93 PRO A CA 1
ATOM 711 C C . PRO A 1 93 ? -6.698 8.824 -12.389 1.00 64.31 93 PRO A C 1
ATOM 713 O O . PRO A 1 93 ? -7.860 8.989 -12.031 1.00 64.31 93 PRO A O 1
ATOM 716 N N . PHE A 1 94 ? -6.292 7.679 -12.953 1.00 62.19 94 PHE A N 1
ATOM 717 C CA . PHE A 1 94 ? -7.184 6.520 -13.087 1.00 62.19 94 PHE A CA 1
ATOM 718 C C . PHE A 1 94 ? -7.426 5.805 -11.753 1.00 62.19 94 PHE A C 1
ATOM 720 O O . PHE A 1 94 ? -8.507 5.261 -11.555 1.00 62.19 94 PHE A O 1
ATOM 727 N N . LEU A 1 95 ? -6.465 5.837 -10.827 1.00 61.47 95 LEU A N 1
ATOM 728 C CA . LEU A 1 95 ? -6.641 5.300 -9.475 1.00 61.47 95 LEU A CA 1
ATOM 729 C C . LEU A 1 95 ? -7.551 6.189 -8.613 1.00 61.47 95 LEU A C 1
ATOM 731 O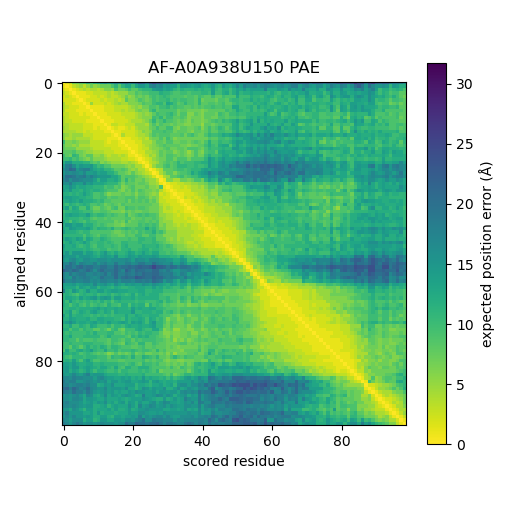 O . LEU A 1 95 ? -8.295 5.691 -7.779 1.00 61.47 95 LEU A O 1
ATOM 735 N N . ALA A 1 96 ? -7.562 7.500 -8.863 1.00 61.00 96 ALA A N 1
ATOM 736 C CA . ALA A 1 96 ? -8.465 8.438 -8.193 1.00 61.00 96 ALA A CA 1
ATOM 737 C C . ALA A 1 96 ? -9.956 8.243 -8.557 1.00 61.00 96 ALA A C 1
ATOM 739 O O . ALA A 1 96 ? -10.819 8.850 -7.927 1.00 61.00 96 ALA A O 1
ATOM 740 N N . LEU A 1 97 ? -10.270 7.415 -9.566 1.00 60.66 97 LEU A N 1
ATOM 741 C CA . LEU A 1 97 ? -11.644 7.041 -9.932 1.00 60.66 97 LEU A CA 1
ATOM 742 C C . LEU A 1 97 ? -12.219 5.904 -9.071 1.00 60.66 97 LEU A C 1
ATOM 744 O O . LEU A 1 97 ? -13.414 5.628 -9.167 1.00 60.66 97 LEU A O 1
ATOM 748 N N . THR A 1 98 ? -11.405 5.265 -8.228 1.00 58.97 98 THR A N 1
ATOM 749 C CA . THR A 1 98 ? -11.871 4.384 -7.150 1.00 58.97 98 THR A CA 1
ATOM 750 C C . THR A 1 98 ? -11.766 5.150 -5.826 1.00 58.97 98 THR A C 1
ATOM 752 O O . THR A 1 98 ? -10.669 5.184 -5.265 1.00 58.97 98 THR A O 1
ATOM 755 N N . PRO A 1 99 ? -12.838 5.844 -5.386 1.00 45.22 99 PRO A N 1
ATOM 756 C CA . PRO A 1 99 ? -12.838 6.618 -4.144 1.00 45.22 99 PRO A CA 1
ATOM 757 C C . PRO A 1 99 ? -12.791 5.743 -2.887 1.00 45.22 99 PRO A C 1
ATOM 759 O O . PRO A 1 99 ? -13.206 4.562 -2.962 1.00 45.22 99 PRO A O 1
#

Foldseek 3Di:
DVVVVVVVVVVCVVLVLLVCLCVPPLVDDLVVSLVVVVVVVVVVVVVVVVVDDDDPDDPVNVVVCVVVVVVVVVVSSVLSVCSNVDDPVVSVVVVVVPD

pLDDT: mean 72.33, std 7.98, range [45.22, 87.5]

Solvent-accessible surface area (backbone atoms only — not comparable to full-atom values): 5825 Å² total; per-residue (Å²): 114,69,66,60,54,51,51,50,53,49,51,52,52,50,53,48,52,50,50,50,45,53,71,76,38,64,90,49,55,63,67,56,50,49,48,52,55,50,59,61,45,46,62,57,51,56,56,47,55,78,74,49,81,84,70,89,82,49,72,68,53,57,54,50,47,64,58,46,50,58,52,50,53,53,52,52,52,51,49,44,51,47,61,71,78,40,59,70,86,63,47,52,66,63,52,64,73,63,124

Radius of gyration: 15.85 Å; Cα contacts (8 Å, |Δi|>4): 22; chains: 1; bounding box: 32×36×40 Å

Secondary structure (DSSP, 8-state):
-HHHHHHHHHHHHHHHHHHHHHHHHTTS-HHHHHHHHHHHHHHHHHHHHHHS------HHHHHHHHHHHHHHHHHHHHHHHHHHHS-HHHHHHHHTT--